Protein AF-A0A7V6CBK1-F1 (afdb_monomer_lite)

Radius of gyration: 21.54 Å; chains: 1; bounding box: 40×24×67 Å

Secondary structure (DSSP, 8-state):
---------PPEETTEEPPTT--HHHHHHHHHHHHHHHHHHHHHHHHHHHIIIIIT---TTTHHHHHHHHHHHHHHHHHHHHHHHHHH-

Structure (mmCIF, N/CA/C/O backbone):
data_AF-A0A7V6CBK1-F1
#
_entry.id   AF-A0A7V6CBK1-F1
#
loop_
_atom_site.group_PDB
_atom_site.id
_atom_site.type_symbol
_atom_site.label_atom_id
_atom_site.label_alt_id
_atom_site.label_comp_id
_atom_site.label_asym_id
_atom_site.label_entity_id
_atom_site.label_s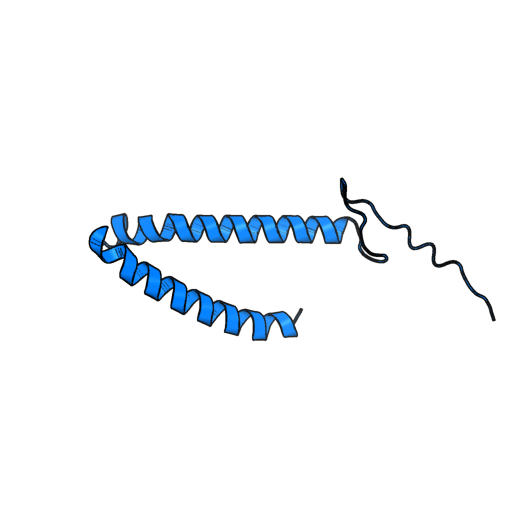eq_id
_atom_site.pdbx_PDB_ins_code
_atom_site.Cartn_x
_atom_site.Cartn_y
_atom_site.Cartn_z
_atom_site.occupancy
_atom_site.B_iso_or_equiv
_atom_site.auth_seq_id
_atom_site.auth_comp_id
_atom_site.auth_asym_id
_atom_site.auth_atom_id
_atom_site.pdbx_PDB_model_num
ATOM 1 N N . MET A 1 1 ? 20.804 -15.267 -42.482 1.00 38.44 1 MET A N 1
ATOM 2 C CA . MET A 1 1 ? 21.255 -13.873 -42.669 1.00 38.44 1 MET A CA 1
ATOM 3 C C . MET A 1 1 ? 21.372 -13.244 -41.284 1.00 38.44 1 MET A C 1
ATOM 5 O O . MET A 1 1 ? 20.396 -13.253 -40.555 1.00 38.44 1 MET A O 1
ATOM 9 N N . THR A 1 2 ? 22.611 -12.889 -40.922 1.00 44.41 2 THR A N 1
ATOM 10 C CA . THR A 1 2 ? 23.111 -12.083 -39.781 1.00 44.41 2 THR A CA 1
ATOM 11 C C . THR A 1 2 ? 22.519 -12.292 -38.377 1.00 44.41 2 THR A C 1
ATOM 13 O O . THR A 1 2 ? 21.565 -11.630 -37.983 1.00 44.41 2 THR A O 1
ATOM 16 N N . ASN A 1 3 ? 23.212 -13.112 -37.576 1.00 56.44 3 ASN A N 1
ATOM 17 C CA . ASN A 1 3 ? 23.241 -12.989 -36.116 1.00 56.44 3 ASN A CA 1
ATOM 18 C C . ASN A 1 3 ? 23.912 -11.648 -35.752 1.00 56.44 3 ASN A C 1
ATOM 20 O O . ASN A 1 3 ? 25.116 -11.496 -35.962 1.00 56.44 3 ASN A O 1
ATOM 24 N N . GLY A 1 4 ? 23.149 -10.673 -35.257 1.00 52.56 4 GLY A N 1
ATOM 25 C CA . GLY A 1 4 ? 23.695 -9.477 -34.607 1.00 52.56 4 GLY A CA 1
ATOM 26 C C . GLY A 1 4 ? 23.869 -9.745 -33.108 1.00 52.56 4 GLY A C 1
ATOM 27 O O . GLY A 1 4 ? 23.005 -10.396 -32.525 1.00 52.56 4 GLY A O 1
ATOM 28 N N . PRO A 1 5 ? 24.957 -9.303 -32.455 1.00 52.94 5 PRO A N 1
ATOM 29 C CA . PRO A 1 5 ? 25.117 -9.519 -31.027 1.00 52.94 5 PRO A CA 1
ATOM 30 C C . PRO A 1 5 ? 24.136 -8.597 -30.299 1.00 52.94 5 PRO A C 1
ATOM 32 O O . PRO A 1 5 ? 24.327 -7.380 -30.279 1.00 52.94 5 PRO A O 1
ATOM 35 N N . GLU A 1 6 ? 23.089 -9.154 -29.694 1.00 58.22 6 GLU A N 1
ATOM 36 C CA . GLU A 1 6 ? 22.263 -8.432 -28.727 1.00 58.22 6 GLU A CA 1
ATOM 37 C C . GLU A 1 6 ? 23.125 -8.130 -27.497 1.00 58.22 6 GLU A C 1
ATOM 39 O O . GLU A 1 6 ? 23.173 -8.875 -26.519 1.00 58.22 6 GLU A O 1
ATOM 44 N N . ASN A 1 7 ? 23.887 -7.040 -27.567 1.00 55.88 7 ASN A N 1
ATOM 45 C CA . ASN A 1 7 ? 24.650 -6.494 -26.456 1.00 55.88 7 ASN A CA 1
ATOM 46 C C . ASN A 1 7 ? 23.681 -5.826 -25.470 1.00 55.88 7 ASN A C 1
ATOM 48 O O . ASN A 1 7 ? 23.722 -4.615 -25.244 1.00 55.88 7 ASN A O 1
ATOM 52 N N . THR A 1 8 ? 22.766 -6.607 -24.898 1.00 61.59 8 THR A N 1
ATOM 53 C CA . THR A 1 8 ? 21.859 -6.131 -23.858 1.00 61.59 8 THR A CA 1
ATOM 54 C C . THR A 1 8 ? 22.635 -6.127 -22.555 1.00 61.59 8 THR A C 1
ATOM 56 O O . THR A 1 8 ? 22.605 -7.070 -21.763 1.00 61.59 8 THR A O 1
ATOM 59 N N . ARG A 1 9 ? 23.432 -5.073 -22.377 1.00 65.69 9 ARG A N 1
ATOM 60 C CA . ARG A 1 9 ? 24.283 -4.858 -21.209 1.00 65.69 9 ARG A CA 1
ATOM 61 C C . ARG A 1 9 ? 23.412 -4.936 -19.951 1.00 65.69 9 ARG A C 1
ATOM 63 O O . ARG A 1 9 ? 22.655 -4.009 -19.678 1.00 65.69 9 ARG A O 1
ATOM 70 N N . SER A 1 10 ? 23.486 -6.042 -19.199 1.00 67.81 10 SER A N 1
ATOM 71 C CA . SER A 1 10 ? 22.685 -6.185 -17.977 1.00 67.81 10 SER A CA 1
ATOM 72 C C . SER A 1 10 ? 23.101 -5.090 -16.999 1.00 67.81 10 SER A C 1
ATOM 74 O O . SER A 1 10 ? 24.256 -5.051 -16.556 1.00 67.81 10 SER A O 1
ATOM 76 N N . VAL A 1 11 ? 22.178 -4.193 -16.677 1.00 84.88 11 VAL A N 1
ATOM 77 C CA . VAL A 1 11 ? 22.422 -3.100 -15.739 1.00 84.88 11 VAL A CA 1
ATOM 78 C C . VAL A 1 11 ? 22.451 -3.676 -14.324 1.00 84.88 11 VAL A C 1
ATOM 80 O O . VAL A 1 11 ? 21.651 -4.542 -13.976 1.00 84.88 11 VAL A O 1
ATOM 83 N N . ARG A 1 12 ? 23.399 -3.233 -13.497 1.00 87.06 12 ARG A N 1
ATOM 84 C CA . ARG A 1 12 ? 23.424 -3.586 -12.073 1.00 87.06 12 ARG A CA 1
ATOM 85 C C . ARG A 1 12 ? 22.653 -2.541 -11.275 1.00 87.06 12 ARG A C 1
ATOM 87 O O . ARG A 1 12 ? 22.844 -1.347 -11.490 1.00 87.06 12 ARG A O 1
ATOM 94 N N . PHE A 1 13 ? 21.827 -2.998 -10.344 1.00 88.31 13 PHE A N 1
ATOM 95 C CA . PHE A 1 13 ? 21.146 -2.170 -9.355 1.00 88.31 13 PHE A CA 1
ATOM 96 C C . PHE A 1 13 ? 21.593 -2.629 -7.963 1.00 88.31 13 PHE A C 1
ATOM 98 O O . PHE A 1 13 ? 21.096 -3.619 -7.423 1.00 88.31 13 PHE A O 1
ATOM 105 N N . GLY A 1 14 ? 22.623 -1.968 -7.426 1.00 86.88 14 GLY A N 1
ATOM 106 C CA . GLY A 1 14 ? 23.297 -2.407 -6.203 1.00 86.88 14 GLY A CA 1
ATOM 107 C C . GLY A 1 14 ? 23.854 -3.839 -6.338 1.00 86.88 14 GLY A C 1
ATOM 108 O O . GLY A 1 14 ? 24.637 -4.089 -7.260 1.00 86.88 14 GLY A O 1
ATOM 109 N N . PRO A 1 15 ? 23.471 -4.786 -5.454 1.00 89.19 15 PRO A N 1
ATOM 110 C CA . PRO A 1 15 ? 23.924 -6.178 -5.516 1.00 89.19 15 PRO A CA 1
ATOM 111 C C . PRO A 1 15 ? 23.185 -7.031 -6.565 1.00 89.19 15 PRO A C 1
ATOM 113 O O . PRO A 1 15 ? 23.606 -8.156 -6.834 1.00 89.19 15 PRO A O 1
ATOM 116 N N . VAL A 1 16 ? 22.103 -6.526 -7.169 1.00 90.69 16 VAL A N 1
ATOM 117 C CA . VAL A 1 16 ? 21.234 -7.291 -8.079 1.00 90.69 16 VAL A CA 1
ATOM 118 C C . VAL A 1 16 ? 21.549 -6.960 -9.542 1.00 90.69 16 VAL A C 1
ATOM 120 O O . VAL A 1 16 ? 21.868 -5.818 -9.886 1.00 90.69 1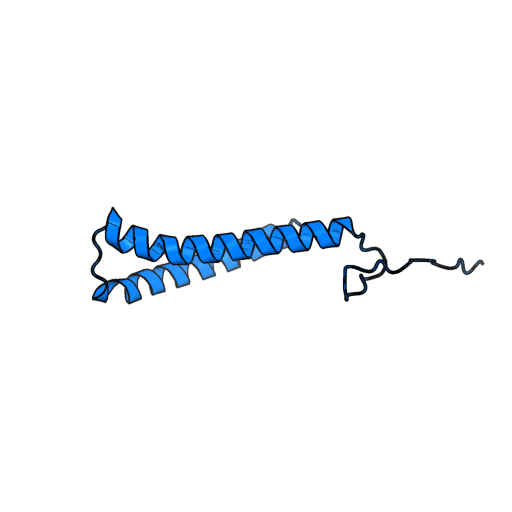6 VAL A O 1
ATOM 123 N N . ARG A 1 17 ? 21.463 -7.956 -10.433 1.00 90.62 17 ARG A N 1
ATOM 124 C CA . ARG A 1 17 ? 21.516 -7.746 -11.891 1.00 90.62 17 ARG A CA 1
ATOM 125 C C . ARG A 1 17 ? 20.101 -7.646 -12.448 1.00 90.62 17 ARG A C 1
ATOM 127 O O . ARG A 1 17 ? 19.290 -8.532 -12.204 1.00 90.62 17 ARG A O 1
ATOM 134 N N . LEU A 1 18 ? 19.830 -6.578 -13.191 1.00 90.25 18 LEU A N 1
ATOM 135 C CA . LEU A 1 18 ? 18.544 -6.363 -13.842 1.00 90.25 18 LEU A CA 1
ATOM 136 C C . LEU A 1 18 ? 18.408 -7.262 -15.074 1.00 90.25 18 LEU A C 1
ATOM 138 O O . LEU A 1 18 ? 19.396 -7.560 -15.755 1.00 90.25 18 LEU A O 1
ATOM 142 N N . GLN A 1 19 ? 17.172 -7.674 -15.355 1.00 90.25 19 GLN A N 1
ATOM 143 C CA . GLN A 1 19 ? 16.843 -8.435 -16.554 1.00 90.25 19 GLN A CA 1
ATOM 144 C C . GLN A 1 19 ? 17.206 -7.624 -17.813 1.00 90.25 19 GLN A C 1
ATOM 146 O O . GLN A 1 19 ? 17.061 -6.396 -17.811 1.00 90.25 19 GLN A O 1
ATOM 151 N N . PRO A 1 20 ? 17.673 -8.276 -18.894 1.00 87.06 20 PRO A N 1
ATOM 152 C CA . PRO A 1 20 ? 17.891 -7.614 -20.176 1.00 87.06 20 PRO A CA 1
ATOM 153 C C . PRO A 1 20 ? 16.672 -6.774 -20.597 1.00 87.06 20 PRO A C 1
ATOM 155 O O . PRO A 1 20 ? 15.543 -7.251 -20.536 1.00 87.06 20 PRO A O 1
ATOM 158 N N . GLY A 1 21 ? 16.897 -5.514 -20.981 1.00 85.94 21 GLY A N 1
ATOM 159 C CA . GLY A 1 21 ? 15.839 -4.562 -21.353 1.00 85.94 21 GLY A CA 1
ATOM 160 C C . GLY A 1 21 ? 15.279 -3.716 -20.200 1.00 85.94 21 GLY A C 1
ATOM 161 O O . GLY A 1 21 ? 14.656 -2.687 -20.452 1.00 85.94 21 GLY A O 1
ATOM 162 N N . VAL A 1 22 ? 15.546 -4.070 -18.938 1.00 88.38 22 VAL A N 1
ATOM 163 C CA . VAL A 1 22 ? 15.147 -3.257 -17.779 1.00 88.38 22 VAL A CA 1
ATOM 164 C C . VAL A 1 22 ? 16.196 -2.183 -17.509 1.00 88.38 22 VAL A C 1
ATOM 166 O O . VAL A 1 22 ? 17.380 -2.466 -17.315 1.00 88.38 22 VAL A O 1
ATOM 169 N N . THR A 1 23 ? 15.754 -0.928 -17.481 1.00 90.75 23 THR A N 1
ATOM 170 C CA . THR A 1 23 ? 16.634 0.212 -17.211 1.00 90.75 23 THR A CA 1
ATOM 171 C C . THR A 1 23 ? 16.818 0.435 -15.708 1.00 90.75 23 THR A C 1
ATOM 173 O O . THR A 1 23 ? 16.010 0.003 -14.885 1.00 90.75 23 THR A O 1
ATOM 176 N N . PHE A 1 24 ? 17.864 1.177 -15.336 1.00 89.69 24 PHE A N 1
ATOM 177 C CA . PHE A 1 24 ? 18.060 1.619 -13.951 1.00 89.69 24 PHE A CA 1
ATOM 178 C C . PHE A 1 24 ? 16.876 2.457 -13.430 1.00 89.69 24 PHE A C 1
ATOM 180 O O . PHE A 1 24 ? 16.500 2.341 -12.267 1.00 89.69 24 PHE A O 1
AT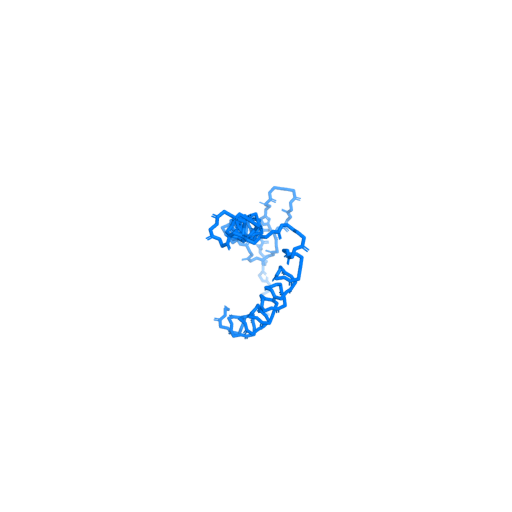OM 187 N N . GLY A 1 25 ? 16.258 3.266 -14.301 1.00 92.81 25 GLY A N 1
ATOM 188 C CA . GLY A 1 25 ? 15.081 4.073 -13.968 1.00 92.81 25 GLY A CA 1
ATOM 189 C C . GLY A 1 25 ? 13.868 3.220 -13.597 1.00 92.81 25 GLY A C 1
ATOM 190 O O . GLY A 1 25 ? 13.212 3.514 -12.603 1.00 92.81 25 GLY A O 1
ATOM 191 N N . ASN A 1 26 ? 13.628 2.116 -14.315 1.00 92.19 26 ASN A N 1
ATOM 192 C CA . ASN A 1 26 ? 12.556 1.169 -13.981 1.00 92.19 26 ASN A CA 1
ATOM 193 C C . ASN A 1 26 ? 12.758 0.579 -12.577 1.00 92.19 26 ASN A C 1
ATOM 195 O O . ASN A 1 26 ? 11.812 0.487 -11.799 1.00 92.19 26 ASN A O 1
ATOM 199 N N . ALA A 1 27 ? 13.999 0.216 -12.236 1.00 93.38 27 ALA A N 1
ATOM 200 C CA . ALA A 1 27 ? 14.328 -0.310 -10.914 1.00 93.38 27 ALA A CA 1
ATOM 201 C C . ALA A 1 27 ? 14.106 0.733 -9.804 1.00 93.38 27 ALA A C 1
ATOM 203 O O . ALA A 1 27 ? 13.518 0.410 -8.774 1.00 93.38 27 ALA A O 1
ATOM 204 N N . LEU A 1 28 ? 14.510 1.991 -10.020 1.00 94.81 28 LEU A N 1
ATOM 205 C CA . LEU A 1 28 ? 14.238 3.074 -9.069 1.00 94.81 28 LEU A CA 1
ATOM 206 C C . LEU A 1 28 ? 12.742 3.349 -8.902 1.00 94.81 28 LEU A C 1
ATOM 208 O O . LEU A 1 28 ? 12.287 3.507 -7.772 1.00 94.81 28 LEU A O 1
ATOM 212 N N . ALA A 1 29 ? 11.984 3.387 -9.999 1.00 94.88 29 ALA A N 1
ATOM 213 C CA . ALA A 1 29 ? 10.539 3.589 -9.955 1.00 94.88 29 ALA A CA 1
ATOM 214 C C . ALA A 1 29 ? 9.845 2.471 -9.163 1.00 94.88 29 ALA A C 1
ATOM 216 O O . ALA A 1 29 ? 8.997 2.757 -8.320 1.00 94.88 29 ALA A O 1
ATOM 217 N N . LEU A 1 30 ? 10.267 1.216 -9.361 1.00 92.62 30 LEU A N 1
ATOM 218 C CA . LEU A 1 30 ? 9.766 0.072 -8.601 1.00 92.62 30 LEU A CA 1
ATOM 219 C C . LEU A 1 30 ? 10.089 0.190 -7.104 1.00 92.62 30 LEU A C 1
ATOM 221 O O . LEU A 1 30 ? 9.213 -0.010 -6.266 1.00 92.62 30 LEU A O 1
ATOM 225 N N . VAL A 1 31 ? 11.332 0.538 -6.755 1.00 94.75 31 VAL A N 1
ATOM 226 C CA . VAL A 1 31 ? 11.743 0.716 -5.351 1.00 94.75 31 VAL A CA 1
ATOM 227 C C . VAL A 1 31 ? 10.962 1.847 -4.689 1.00 94.75 31 VAL A C 1
ATOM 229 O O . VAL A 1 31 ? 10.471 1.677 -3.574 1.00 94.75 31 VAL A O 1
ATOM 232 N N . TYR A 1 32 ? 10.820 2.981 -5.372 1.00 95.75 32 TYR A N 1
ATOM 233 C CA . TYR A 1 32 ? 10.049 4.117 -4.877 1.00 95.75 32 TYR A CA 1
ATOM 234 C C . TYR A 1 32 ? 8.572 3.758 -4.682 1.00 95.75 32 TYR A C 1
ATOM 236 O O . TYR A 1 32 ? 8.013 4.036 -3.620 1.00 95.75 32 TYR A O 1
ATOM 244 N N . GLY A 1 33 ? 7.962 3.092 -5.667 1.00 95.75 33 GLY A N 1
ATOM 245 C CA . GLY A 1 33 ? 6.586 2.606 -5.581 1.00 95.75 33 GLY A CA 1
ATOM 246 C C . GLY A 1 33 ? 6.391 1.693 -4.374 1.00 95.75 33 GLY A C 1
ATOM 247 O O . GLY A 1 33 ? 5.547 1.972 -3.526 1.00 95.75 33 GLY A O 1
ATOM 248 N N . ASN A 1 34 ? 7.244 0.677 -4.221 1.00 95.19 34 ASN A N 1
ATOM 249 C CA . ASN A 1 34 ? 7.174 -0.247 -3.089 1.00 95.19 34 ASN A CA 1
ATOM 250 C C . ASN A 1 34 ? 7.380 0.450 -1.740 1.00 95.19 34 ASN A C 1
ATOM 252 O O . ASN A 1 34 ? 6.685 0.128 -0.777 1.00 95.19 34 ASN A O 1
ATOM 256 N N . PHE A 1 35 ? 8.309 1.405 -1.653 1.00 96.62 35 PHE A N 1
ATOM 257 C CA . PHE A 1 35 ? 8.523 2.174 -0.429 1.00 96.62 35 PHE A CA 1
ATOM 258 C C . PHE A 1 35 ? 7.262 2.945 -0.028 1.00 96.62 35 PHE A C 1
A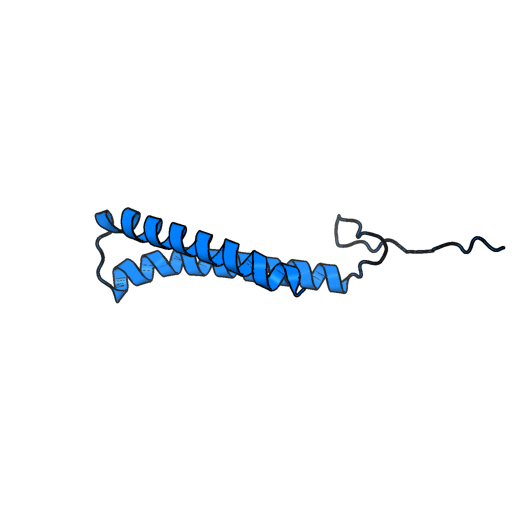TOM 260 O O . PHE A 1 35 ? 6.834 2.862 1.124 1.00 96.62 35 PHE A O 1
ATOM 267 N N . MET A 1 36 ? 6.637 3.642 -0.980 1.00 96.50 36 MET A N 1
ATOM 268 C CA . MET A 1 36 ? 5.400 4.381 -0.729 1.00 96.50 36 MET A CA 1
ATOM 269 C C . MET A 1 36 ? 4.238 3.455 -0.367 1.00 96.50 36 MET A C 1
ATOM 271 O O . MET A 1 36 ? 3.498 3.757 0.568 1.00 96.50 36 MET A O 1
ATOM 275 N N . THR A 1 37 ? 4.099 2.308 -1.035 1.00 93.19 37 THR A N 1
ATOM 276 C CA . THR A 1 37 ? 3.068 1.314 -0.706 1.00 93.19 37 THR A CA 1
ATOM 277 C C . THR A 1 37 ? 3.235 0.786 0.716 1.00 93.19 37 THR A C 1
ATOM 279 O O . THR A 1 37 ? 2.286 0.823 1.496 1.00 93.19 37 THR A O 1
ATOM 282 N N . ILE A 1 38 ? 4.435 0.335 1.088 1.00 94.44 38 ILE A N 1
ATOM 283 C CA . ILE A 1 38 ? 4.690 -0.214 2.427 1.00 94.44 38 ILE A CA 1
ATOM 284 C C . ILE A 1 38 ? 4.521 0.875 3.492 1.00 94.44 38 ILE A C 1
ATOM 286 O O . ILE A 1 38 ? 3.855 0.645 4.502 1.00 94.44 38 ILE A O 1
ATOM 290 N N . GLY A 1 39 ? 5.069 2.071 3.258 1.00 94.88 39 GLY A N 1
ATOM 291 C CA . GLY A 1 39 ? 4.908 3.211 4.161 1.00 94.88 39 GLY A CA 1
ATOM 292 C C . GLY A 1 39 ? 3.439 3.588 4.362 1.00 94.88 39 GLY A C 1
ATOM 293 O O . GLY A 1 39 ? 3.003 3.784 5.496 1.00 94.88 39 GLY A O 1
ATOM 294 N N . GLY A 1 40 ? 2.657 3.604 3.280 1.00 94.31 40 GLY A N 1
ATOM 295 C CA . GLY A 1 40 ? 1.215 3.838 3.318 1.00 94.31 40 GLY A CA 1
ATOM 296 C C . GLY A 1 40 ? 0.461 2.775 4.118 1.00 94.31 40 GLY A C 1
ATOM 297 O O . GLY A 1 40 ? -0.356 3.121 4.967 1.00 94.31 40 GLY A O 1
ATOM 298 N N . LEU A 1 41 ? 0.768 1.489 3.918 1.00 91.00 41 LEU A N 1
ATOM 299 C CA . LEU A 1 41 ? 0.139 0.392 4.666 1.00 91.00 41 LEU A CA 1
ATOM 300 C C . LEU A 1 41 ? 0.418 0.483 6.173 1.00 91.00 41 LEU A C 1
ATOM 302 O O . LEU A 1 41 ? -0.496 0.324 6.984 1.00 91.00 41 LEU A O 1
ATOM 306 N N . VAL A 1 42 ? 1.660 0.790 6.558 1.00 91.44 42 VAL A N 1
ATOM 307 C CA . VAL A 1 42 ? 2.026 0.998 7.969 1.00 91.44 42 VAL A CA 1
ATOM 308 C C . VAL A 1 42 ? 1.295 2.210 8.546 1.00 91.44 42 VAL A C 1
ATOM 310 O O . VAL A 1 42 ? 0.752 2.128 9.650 1.00 91.44 42 VAL A O 1
ATOM 313 N N . PHE A 1 43 ? 1.239 3.315 7.798 1.00 92.25 43 PHE A N 1
ATOM 314 C CA . PHE A 1 43 ? 0.518 4.516 8.214 1.00 92.25 43 PHE A CA 1
ATOM 315 C C . PHE A 1 43 ? -0.967 4.234 8.463 1.00 92.25 43 PHE A C 1
ATOM 317 O O . PHE A 1 43 ? -1.485 4.618 9.510 1.00 92.25 43 PHE A O 1
ATOM 324 N N . VAL A 1 44 ? -1.637 3.524 7.552 1.00 90.38 44 VAL A N 1
ATOM 325 C CA . VAL A 1 44 ? -3.050 3.144 7.712 1.00 90.38 44 VAL A CA 1
ATOM 326 C C . VAL A 1 44 ? -3.241 2.258 8.941 1.00 90.38 44 VAL A C 1
ATOM 328 O O . VAL A 1 44 ? -4.133 2.526 9.740 1.00 90.38 44 VAL A O 1
ATOM 331 N N . SER A 1 45 ? -2.380 1.258 9.141 1.00 86.88 45 SER A N 1
ATOM 332 C CA . SER A 1 45 ? -2.465 0.345 10.288 1.00 86.88 45 SER A CA 1
ATOM 333 C C . SER A 1 45 ? -2.352 1.078 11.635 1.00 86.88 45 SER A C 1
ATOM 335 O O . SER A 1 45 ? -3.188 0.895 12.524 1.00 86.88 45 SER A O 1
ATOM 337 N N . ILE A 1 46 ? -1.375 1.982 11.778 1.00 88.56 46 ILE A N 1
ATOM 338 C CA . ILE A 1 46 ? -1.213 2.797 12.996 1.00 88.56 46 ILE A CA 1
ATOM 339 C C . ILE A 1 46 ? -2.363 3.808 13.132 1.00 88.56 46 ILE A C 1
ATOM 341 O O . ILE A 1 46 ? -2.927 3.982 14.217 1.00 88.56 46 ILE A O 1
ATOM 345 N N . GLY A 1 47 ? -2.729 4.463 12.029 1.00 89.50 47 GLY A N 1
ATOM 346 C CA . GLY A 1 47 ? -3.796 5.457 11.976 1.00 89.50 47 GLY A CA 1
ATOM 347 C C . GLY A 1 47 ? -5.159 4.882 12.352 1.00 89.50 47 GLY A C 1
ATOM 348 O O . GLY A 1 47 ? -5.917 5.538 13.060 1.00 89.50 47 GLY A O 1
ATOM 349 N N . GLN A 1 48 ? -5.456 3.640 11.968 1.00 89.44 48 GLN A N 1
ATOM 350 C CA . GLN A 1 48 ? -6.712 2.963 12.285 1.00 89.44 48 GLN A CA 1
ATOM 351 C C . GLN A 1 48 ? -6.941 2.865 13.797 1.00 89.44 48 GLN A C 1
ATOM 353 O O . GLN A 1 48 ? -8.002 3.255 14.285 1.00 89.44 48 GLN A O 1
ATOM 358 N N . ALA A 1 49 ? -5.941 2.413 14.557 1.00 87.06 49 ALA A N 1
ATOM 359 C CA . ALA A 1 49 ? -6.047 2.324 16.014 1.00 87.06 49 ALA A CA 1
ATOM 360 C C . ALA A 1 49 ? -6.243 3.706 16.662 1.00 87.06 49 ALA A C 1
ATOM 362 O O . ALA A 1 49 ? -7.039 3.855 17.595 1.00 87.06 49 ALA A O 1
ATOM 363 N N . TYR A 1 50 ? -5.553 4.727 16.142 1.00 88.75 50 TYR A N 1
ATOM 364 C CA . TYR A 1 50 ? -5.703 6.103 16.606 1.00 88.75 50 TYR A CA 1
ATOM 365 C C . TYR A 1 50 ? -7.104 6.653 16.322 1.00 88.75 50 TYR A C 1
ATOM 367 O O . TYR A 1 50 ? -7.753 7.145 17.239 1.00 88.75 50 TYR A O 1
ATOM 375 N N . VAL A 1 51 ? -7.608 6.520 15.094 1.00 89.75 51 VAL A N 1
ATOM 376 C CA . VAL A 1 51 ? -8.948 6.991 14.709 1.00 89.75 51 VAL A CA 1
ATOM 377 C C . VAL A 1 51 ? -10.027 6.295 15.537 1.00 89.75 51 VAL A C 1
ATOM 379 O O . VAL A 1 51 ? -10.917 6.962 16.066 1.00 89.75 51 VAL A O 1
ATOM 382 N N . LEU A 1 52 ? -9.927 4.974 15.715 1.00 89.38 52 LEU A N 1
ATOM 383 C CA . LEU A 1 52 ? -10.882 4.219 16.524 1.00 89.38 52 LEU A CA 1
ATOM 384 C C . LEU A 1 52 ? -10.897 4.702 17.978 1.00 89.38 52 LEU A C 1
ATOM 386 O O . LEU A 1 52 ? -11.970 4.842 18.557 1.00 89.38 52 LEU A O 1
ATOM 390 N N . ASN A 1 53 ? -9.738 4.988 18.571 1.00 89.88 53 ASN A N 1
ATOM 391 C CA . ASN A 1 53 ? -9.672 5.387 19.973 1.00 89.88 53 ASN A CA 1
ATOM 392 C C . ASN A 1 53 ? -9.926 6.885 20.203 1.00 89.88 53 ASN A C 1
ATOM 394 O O . ASN A 1 53 ? -10.785 7.234 21.005 1.00 89.88 53 ASN A O 1
ATOM 398 N N . ALA A 1 54 ? -9.181 7.753 19.521 1.00 87.56 54 ALA A N 1
ATOM 399 C CA . ALA A 1 54 ? -9.159 9.192 19.766 1.00 87.56 54 ALA A CA 1
ATOM 400 C C . ALA A 1 54 ? -10.334 9.932 19.110 1.00 87.56 54 ALA A C 1
ATOM 402 O O . ALA A 1 54 ? -10.847 10.880 19.699 1.00 87.56 54 ALA A O 1
ATOM 403 N N . ASN A 1 55 ? -10.785 9.495 17.927 1.00 89.56 55 ASN A N 1
ATOM 404 C CA . ASN A 1 55 ? -11.848 10.192 17.191 1.00 89.56 55 ASN A CA 1
ATOM 405 C C . ASN A 1 55 ? -13.222 9.549 17.411 1.00 89.56 55 ASN A C 1
ATOM 407 O O . ASN A 1 55 ? -14.225 10.255 17.464 1.00 89.56 55 ASN A O 1
ATOM 411 N N . LEU A 1 56 ? -13.272 8.218 17.522 1.00 87.88 56 LEU A N 1
ATOM 412 C CA . LEU A 1 56 ? -14.522 7.458 17.650 1.00 87.88 56 LEU A CA 1
ATOM 413 C C . LEU A 1 56 ? -14.780 6.932 19.070 1.00 87.88 56 LEU A C 1
ATOM 415 O O . LEU A 1 56 ? -15.849 6.386 19.331 1.00 87.88 56 LEU A O 1
ATOM 419 N N . GLY A 1 57 ? -13.829 7.091 19.997 1.00 87.50 57 GLY A N 1
ATOM 420 C CA . GLY A 1 57 ? -14.004 6.716 21.404 1.00 87.50 57 GLY A CA 1
ATOM 421 C C . GLY A 1 57 ? -14.120 5.209 21.659 1.00 87.50 57 GLY A C 1
ATOM 422 O O . GLY A 1 57 ? -14.569 4.802 22.729 1.00 87.50 57 GLY A O 1
ATOM 423 N N . VAL A 1 58 ? -13.730 4.362 20.702 1.00 88.44 58 VAL A N 1
ATOM 424 C CA . VAL A 1 58 ? -13.871 2.906 20.798 1.00 88.44 58 VAL A CA 1
ATOM 425 C C . VAL A 1 58 ? -12.901 2.349 21.854 1.00 88.44 58 VAL A C 1
ATOM 427 O O . VAL A 1 58 ? -11.678 2.538 21.733 1.00 88.44 58 VAL A O 1
ATOM 430 N N . PRO A 1 59 ? -13.398 1.609 22.868 1.00 87.50 59 PRO A N 1
ATOM 431 C CA . PRO A 1 59 ? -12.557 0.948 23.862 1.00 87.50 59 PRO A CA 1
ATOM 432 C C . PRO A 1 59 ? -11.659 -0.115 23.226 1.00 87.50 59 PRO A C 1
ATOM 434 O O . PRO A 1 59 ? -12.098 -0.874 22.362 1.00 87.50 59 PRO A O 1
ATOM 437 N N . ARG A 1 60 ? -10.414 -0.243 23.706 1.00 81.19 60 ARG A N 1
ATOM 438 C CA . ARG A 1 60 ? -9.437 -1.219 23.175 1.00 81.19 60 ARG A CA 1
ATOM 439 C C . ARG A 1 60 ? -9.944 -2.665 23.170 1.00 81.19 60 ARG A C 1
ATOM 441 O O . ARG A 1 60 ? -9.566 -3.422 22.286 1.00 81.19 60 ARG A O 1
ATOM 448 N N . SER A 1 61 ? -10.825 -3.033 24.102 1.00 84.25 61 SER A N 1
ATOM 449 C CA . SER A 1 61 ? -11.431 -4.370 24.170 1.00 84.25 61 SER A CA 1
ATOM 450 C C . SER A 1 61 ? -12.305 -4.719 22.957 1.00 84.25 61 SER A C 1
ATOM 452 O O . SER A 1 61 ? -12.422 -5.894 22.631 1.00 84.25 61 SER A O 1
ATOM 454 N N . GLY A 1 62 ? -12.890 -3.727 22.273 1.00 84.38 62 GLY A N 1
ATOM 455 C CA . GLY A 1 62 ? -13.726 -3.923 21.080 1.00 84.38 62 GLY A CA 1
ATOM 456 C C . GLY A 1 62 ? -13.009 -3.663 19.750 1.00 84.38 62 GLY A C 1
ATOM 457 O O . GLY A 1 62 ? -13.544 -3.979 18.690 1.00 84.38 62 GLY A O 1
ATOM 458 N N . GLN A 1 63 ? -11.791 -3.111 19.779 1.00 86.88 63 GLN A N 1
ATOM 459 C CA . GLN A 1 63 ? -11.073 -2.710 18.560 1.00 86.88 63 GLN A CA 1
ATOM 460 C C . GLN A 1 63 ? -10.646 -3.894 17.690 1.00 86.88 63 GLN A C 1
ATOM 462 O O . GLN A 1 63 ? -10.505 -3.723 16.481 1.00 86.88 63 GLN A O 1
ATOM 467 N N . GLY A 1 64 ? -10.470 -5.082 18.276 1.00 87.12 64 GLY A N 1
ATOM 468 C CA . GLY A 1 64 ? -10.107 -6.290 17.532 1.00 87.12 64 GLY A CA 1
ATOM 469 C C . GLY A 1 64 ? -11.170 -6.697 16.510 1.00 87.12 64 GLY A C 1
ATOM 470 O O . GLY A 1 64 ? -10.828 -6.955 15.362 1.00 87.12 64 GLY A O 1
ATOM 471 N N . GLY A 1 65 ? -12.453 -6.676 16.897 1.00 90.62 65 GLY A N 1
ATOM 472 C CA . GLY A 1 65 ? -13.563 -7.015 15.997 1.00 90.62 65 GLY A CA 1
ATOM 473 C C . GLY A 1 65 ? -13.679 -6.031 14.836 1.00 90.62 65 GLY A C 1
ATOM 474 O O . GLY A 1 65 ? -13.615 -6.429 13.681 1.00 90.62 65 GLY A O 1
ATO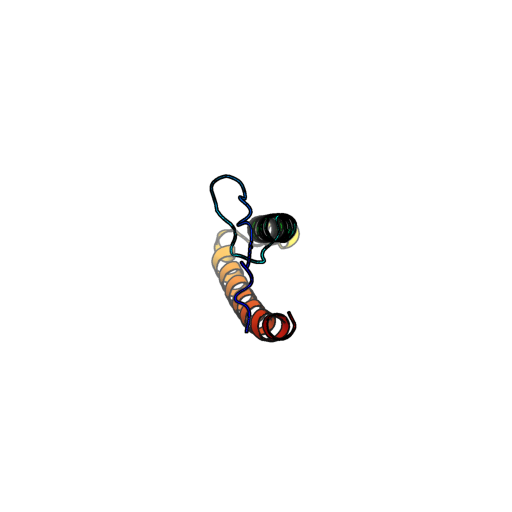M 475 N N . ILE A 1 66 ? -13.713 -4.731 15.147 1.00 89.81 66 ILE A N 1
ATOM 476 C CA . ILE A 1 66 ? -13.793 -3.673 14.12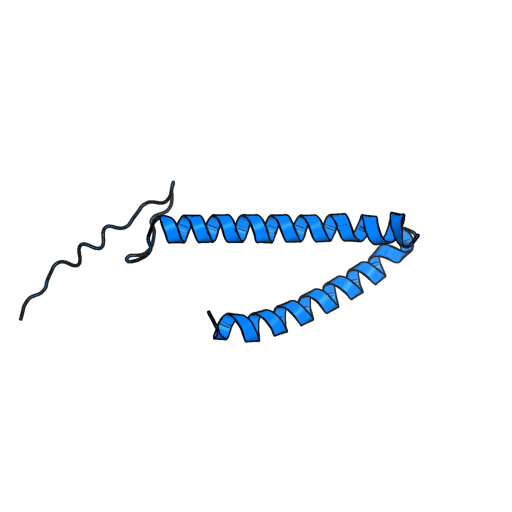7 1.00 89.81 66 ILE A CA 1
ATOM 477 C C . ILE A 1 66 ? -12.579 -3.718 13.193 1.00 89.81 66 ILE A C 1
ATOM 479 O O . ILE A 1 66 ? -12.717 -3.573 11.983 1.00 89.81 66 ILE A O 1
ATOM 483 N N . SER A 1 67 ? -11.380 -3.948 13.734 1.00 89.50 67 SER A N 1
ATOM 484 C CA . SER A 1 67 ? -10.176 -4.054 12.906 1.00 89.50 67 SER A CA 1
ATOM 485 C C . SER A 1 67 ? -10.191 -5.282 12.000 1.00 89.50 67 SER A C 1
ATOM 487 O O . SER A 1 67 ? -9.696 -5.198 10.880 1.00 89.50 67 SER A O 1
ATOM 489 N N . GLY A 1 68 ? -10.777 -6.390 12.463 1.00 89.75 68 GLY A N 1
ATOM 490 C CA . GLY A 1 68 ? -11.007 -7.585 11.654 1.00 89.75 68 GLY A CA 1
ATOM 491 C C . GLY A 1 68 ? -11.970 -7.325 10.496 1.00 89.75 68 GLY A C 1
ATOM 492 O O . GLY A 1 68 ? -11.646 -7.655 9.358 1.00 89.75 68 GLY A O 1
ATOM 493 N N . ASP A 1 69 ? -13.095 -6.654 10.757 1.00 93.19 69 ASP A N 1
ATOM 494 C CA . ASP A 1 69 ? -14.054 -6.274 9.711 1.00 93.19 69 ASP A CA 1
ATOM 495 C C . ASP A 1 69 ? -13.410 -5.343 8.671 1.00 93.19 69 ASP A C 1
ATOM 497 O O . ASP A 1 69 ? -13.573 -5.536 7.465 1.00 93.19 69 ASP A O 1
ATOM 501 N N . LEU A 1 70 ? -12.624 -4.355 9.117 1.00 92.00 70 LEU A N 1
ATOM 502 C CA . LEU A 1 70 ? -11.888 -3.457 8.219 1.00 92.00 70 LEU A CA 1
ATOM 503 C C . LEU A 1 70 ? -10.865 -4.210 7.362 1.00 92.00 70 LEU A C 1
ATOM 505 O O . LEU A 1 70 ? -10.742 -3.920 6.172 1.00 92.00 70 LEU A O 1
ATOM 509 N N . ALA A 1 71 ? -10.144 -5.172 7.942 1.00 91.06 71 ALA A N 1
ATOM 510 C CA . ALA A 1 71 ? -9.192 -5.993 7.201 1.00 91.06 71 ALA A CA 1
ATOM 511 C C . ALA A 1 71 ? -9.896 -6.825 6.120 1.00 91.06 71 ALA A C 1
ATOM 513 O O . ALA A 1 71 ? -9.448 -6.827 4.975 1.00 91.06 71 ALA A O 1
ATOM 514 N N . PHE A 1 72 ? -11.038 -7.436 6.448 1.00 94.75 72 PHE A N 1
ATOM 515 C CA . PHE A 1 72 ? -11.853 -8.179 5.486 1.00 94.75 72 PHE A CA 1
ATOM 516 C C . PHE A 1 72 ? -12.298 -7.303 4.304 1.00 94.75 72 PHE A C 1
ATOM 518 O O . PHE A 1 72 ? -12.109 -7.669 3.141 1.00 94.75 72 PHE A O 1
ATOM 525 N N . TRP A 1 73 ? -12.846 -6.115 4.581 1.00 95.00 73 TRP A N 1
ATOM 526 C CA . TRP A 1 73 ? -13.257 -5.187 3.522 1.00 95.00 73 TRP A CA 1
ATOM 527 C C . TRP A 1 73 ? -12.074 -4.689 2.692 1.00 95.00 73 TRP A C 1
ATOM 529 O O . TRP A 1 73 ? -12.193 -4.563 1.472 1.00 95.00 73 TRP A O 1
ATOM 539 N N . SER A 1 74 ? -10.933 -4.439 3.334 1.00 91.88 74 SER A N 1
ATOM 540 C CA . SER A 1 74 ? -9.697 -4.054 2.652 1.00 91.88 74 SER A CA 1
ATOM 541 C C . SER A 1 74 ? -9.247 -5.131 1.667 1.00 91.88 74 SER A C 1
ATOM 543 O O . SER A 1 74 ? -9.010 -4.823 0.500 1.00 91.88 74 SER A O 1
ATOM 545 N N . GLU A 1 75 ? -9.201 -6.399 2.083 1.00 93.75 75 GLU A N 1
ATOM 546 C CA . GLU A 1 75 ? -8.835 -7.512 1.200 1.00 93.75 75 GLU A CA 1
ATOM 547 C C . GLU A 1 75 ? -9.783 -7.632 0.005 1.00 93.75 75 GLU A C 1
ATOM 549 O O . GLU A 1 75 ? -9.322 -7.759 -1.131 1.00 93.75 75 GLU A O 1
ATOM 554 N N . LEU A 1 76 ? -11.095 -7.517 0.231 1.00 95.56 76 LEU A N 1
ATOM 555 C CA . LEU A 1 76 ? -12.078 -7.555 -0.851 1.00 95.56 76 LEU A CA 1
ATOM 556 C C . LEU A 1 76 ? -11.839 -6.432 -1.870 1.00 95.56 76 LEU A C 1
ATOM 558 O O . LEU A 1 76 ? -11.805 -6.681 -3.077 1.00 95.56 76 LEU A O 1
ATOM 562 N N . ILE A 1 77 ? -11.640 -5.201 -1.393 1.00 94.38 77 ILE A N 1
ATOM 563 C CA . ILE A 1 77 ? -11.366 -4.048 -2.257 1.00 94.38 77 ILE A CA 1
ATOM 564 C C . ILE A 1 77 ? -10.047 -4.246 -3.006 1.00 94.38 77 ILE A C 1
ATOM 566 O O . ILE A 1 77 ? -9.994 -3.971 -4.204 1.00 94.38 77 ILE A O 1
ATOM 570 N N . ILE A 1 78 ? -9.002 -4.754 -2.347 1.00 92.06 78 ILE A N 1
ATOM 571 C CA . ILE A 1 78 ? -7.704 -5.034 -2.971 1.00 92.06 78 ILE A CA 1
ATOM 572 C C . ILE A 1 78 ? -7.859 -6.056 -4.097 1.00 92.06 78 ILE A C 1
ATOM 574 O O . ILE A 1 78 ? -7.384 -5.798 -5.201 1.00 92.06 78 ILE A O 1
ATOM 578 N N . VAL A 1 79 ? -8.552 -7.174 -3.866 1.00 93.31 79 VAL A N 1
ATOM 579 C CA . VAL A 1 79 ? -8.769 -8.208 -4.892 1.00 93.31 79 VAL A CA 1
ATOM 580 C C . VAL A 1 79 ? -9.499 -7.631 -6.108 1.00 93.31 79 VAL A C 1
ATOM 582 O O . VAL A 1 79 ? -9.059 -7.831 -7.242 1.00 93.31 79 VAL A O 1
ATOM 585 N N . LEU A 1 80 ? -10.569 -6.864 -5.883 1.00 93.44 80 LEU A N 1
ATOM 586 C CA . LEU A 1 80 ? -11.316 -6.211 -6.962 1.00 93.44 80 LEU A CA 1
ATOM 587 C C . LEU A 1 80 ? -10.453 -5.185 -7.714 1.00 93.44 80 LEU A C 1
ATOM 589 O O . LEU A 1 80 ? -10.469 -5.131 -8.943 1.00 93.44 80 LEU A O 1
ATOM 593 N N . THR A 1 81 ? -9.664 -4.402 -6.981 1.00 92.25 81 THR A N 1
ATOM 594 C CA . THR A 1 81 ? -8.808 -3.346 -7.537 1.00 92.25 81 THR A CA 1
ATOM 595 C C . THR A 1 81 ? -7.660 -3.935 -8.352 1.00 92.25 81 THR A C 1
ATOM 597 O O . THR A 1 81 ? -7.429 -3.489 -9.473 1.00 92.25 81 THR A O 1
ATOM 600 N N . ILE A 1 82 ? -6.971 -4.963 -7.850 1.00 90.31 82 ILE A N 1
ATOM 601 C CA . ILE A 1 82 ? -5.902 -5.651 -8.589 1.00 90.31 82 ILE A CA 1
ATOM 602 C C . ILE A 1 82 ? -6.453 -6.238 -9.890 1.00 90.31 82 ILE A C 1
ATOM 604 O O . ILE A 1 82 ? -5.807 -6.105 -10.926 1.00 90.31 82 ILE A O 1
ATOM 608 N N . GLY A 1 83 ? -7.655 -6.825 -9.864 1.00 87.44 83 GLY A N 1
ATOM 609 C CA . GLY A 1 83 ? -8.302 -7.345 -11.069 1.00 87.44 83 GLY A CA 1
ATOM 610 C C . GLY A 1 83 ? -8.535 -6.275 -12.140 1.00 87.44 83 GLY A C 1
ATOM 611 O O . GLY A 1 83 ? -8.261 -6.516 -13.312 1.00 87.44 83 GLY A O 1
ATOM 612 N N . VAL A 1 84 ? -8.997 -5.082 -11.752 1.00 87.81 84 VAL A N 1
ATOM 613 C CA . VAL A 1 84 ? -9.248 -3.981 -12.699 1.00 87.81 84 VAL A CA 1
ATOM 614 C C . VAL A 1 84 ? -7.946 -3.334 -13.170 1.00 87.81 84 VAL A C 1
ATOM 616 O O . VAL A 1 84 ? -7.710 -3.221 -14.369 1.00 87.81 84 VAL A O 1
ATOM 619 N N . PHE A 1 85 ? -7.091 -2.902 -12.244 1.00 87.19 85 PHE A N 1
ATOM 620 C CA . PHE A 1 85 ? -5.900 -2.123 -12.585 1.00 87.19 85 PHE A CA 1
ATOM 621 C C . PHE A 1 85 ? -4.770 -2.978 -13.151 1.00 87.19 85 PHE A C 1
ATOM 623 O O . PHE A 1 85 ? -4.045 -2.500 -14.017 1.00 87.19 85 PHE A O 1
ATOM 630 N N . GLY A 1 86 ? -4.646 -4.237 -12.728 1.00 81.31 86 GLY A N 1
ATOM 631 C CA . GLY A 1 86 ? -3.639 -5.151 -13.266 1.00 81.31 86 GLY A CA 1
ATOM 632 C C . GLY A 1 86 ? -3.859 -5.496 -14.741 1.00 81.31 86 GLY A C 1
ATOM 633 O O . GLY A 1 86 ? -2.899 -5.789 -15.439 1.00 81.31 86 GLY A O 1
ATOM 634 N N . VAL A 1 87 ? -5.100 -5.430 -15.238 1.00 84.06 87 VAL A N 1
ATOM 635 C CA . VAL A 1 87 ? -5.405 -5.601 -16.672 1.00 84.06 87 VAL A CA 1
ATOM 636 C C . VAL A 1 87 ? -5.093 -4.332 -17.478 1.00 84.06 87 VAL A C 1
ATOM 638 O O . VAL A 1 87 ? -4.871 -4.412 -18.684 1.00 84.06 87 VAL A O 1
ATOM 641 N N . LEU A 1 88 ? -5.089 -3.161 -16.834 1.00 82.88 88 LEU A N 1
ATOM 642 C CA . LEU A 1 88 ? -4.910 -1.862 -17.492 1.00 82.88 88 LEU A CA 1
ATOM 643 C C . LEU A 1 88 ? -3.447 -1.388 -17.569 1.00 82.88 88 LEU A C 1
ATOM 645 O O . LEU A 1 88 ? -3.175 -0.455 -18.324 1.00 82.88 88 LEU A O 1
ATOM 649 N N . SER A 1 89 ? -2.540 -1.969 -16.777 1.00 71.38 89 SER A N 1
ATOM 650 C CA . SER A 1 89 ? -1.108 -1.619 -16.708 1.00 71.38 89 SER A CA 1
ATOM 651 C C . SER A 1 89 ? -0.254 -2.399 -17.700 1.00 71.38 89 SER A C 1
ATOM 653 O O . SER A 1 89 ? 0.640 -1.778 -18.316 1.00 71.38 89 SER A O 1
#

Sequence (89 aa):
MTNGPENTRSVRFGPVRLQPGVTFGNALALVYGNFMTIGGLVFVSIGQAYVLNANLGVPRSGQGGISGDLAFWSELIIVLTIGVFGVLS

Foldseek 3Di:
DDDDPPPQPQDDDVPDTHDRPDDPVNVVVVVVVVVCVVVVVVCCVVVLVCCCCVVVVHDPVCSVVVVVVVVVVVVVVVVVCCVVVVVVD

pLDDT: mean 86.15, std 11.96, range [38.44, 96.62]